Protein AF-A0A8X7QKS6-F1 (afdb_monomer_lite)

Structure (mmCIF, N/CA/C/O backbone):
data_AF-A0A8X7QKS6-F1
#
_entry.id   AF-A0A8X7QKS6-F1
#
loop_
_atom_site.group_PDB
_atom_site.id
_atom_site.type_symbol
_atom_site.label_atom_id
_atom_site.label_alt_id
_atom_site.label_comp_id
_atom_site.label_asym_id
_atom_site.label_entity_id
_atom_site.label_seq_id
_atom_site.pdbx_PDB_ins_code
_atom_site.Cartn_x
_atom_site.Cartn_y
_atom_site.Cartn_z
_atom_site.occupancy
_atom_site.B_iso_or_equiv
_atom_site.auth_seq_id
_atom_site.auth_comp_id
_atom_site.auth_asym_id
_atom_site.auth_atom_id
_atom_site.pdbx_PDB_model_num
ATOM 1 N N . MET A 1 1 ? 40.883 4.229 -56.734 1.00 38.47 1 MET A N 1
ATOM 2 C CA . MET A 1 1 ? 40.164 3.370 -55.769 1.00 38.47 1 MET A CA 1
ATOM 3 C C . MET A 1 1 ? 38.996 4.163 -55.197 1.00 38.47 1 MET A C 1
ATOM 5 O O . MET A 1 1 ? 39.225 5.110 -54.461 1.00 38.47 1 MET A O 1
ATOM 9 N N . LYS A 1 2 ? 37.762 3.864 -55.623 1.00 41.06 2 LYS A N 1
ATOM 10 C CA . LYS A 1 2 ? 36.530 4.480 -55.103 1.00 41.06 2 LYS A CA 1
ATOM 11 C C . LYS A 1 2 ? 35.902 3.490 -54.122 1.00 41.06 2 LYS A C 1
ATOM 13 O O . LYS A 1 2 ? 35.426 2.445 -54.550 1.00 41.06 2 LYS A O 1
ATOM 18 N N . GLY A 1 3 ? 35.953 3.789 -52.828 1.00 35.81 3 GLY A N 1
ATOM 19 C CA . GLY A 1 3 ? 35.273 3.012 -51.793 1.00 35.81 3 GLY A CA 1
ATOM 20 C C . GLY A 1 3 ? 33.876 3.575 -51.565 1.00 35.81 3 GLY A C 1
ATOM 21 O O . GLY A 1 3 ? 33.733 4.601 -50.911 1.00 35.81 3 GLY A O 1
ATOM 22 N N . ASN A 1 4 ? 32.859 2.926 -52.129 1.00 38.69 4 ASN A N 1
ATOM 23 C CA . ASN A 1 4 ? 31.457 3.235 -51.869 1.00 38.69 4 ASN A CA 1
ATOM 24 C C . ASN A 1 4 ? 30.946 2.226 -50.831 1.00 38.69 4 ASN A C 1
ATOM 26 O O . ASN A 1 4 ? 30.697 1.072 -51.170 1.00 38.69 4 ASN A O 1
ATOM 30 N N . CYS A 1 5 ? 30.838 2.633 -49.565 1.00 39.03 5 CYS A N 1
ATOM 31 C CA . CYS A 1 5 ? 30.217 1.819 -48.520 1.00 39.03 5 CYS A CA 1
ATOM 32 C C . CYS A 1 5 ? 28.861 2.437 -48.176 1.00 39.03 5 CYS A C 1
ATOM 34 O O . CYS A 1 5 ? 28.769 3.413 -47.429 1.00 39.03 5 CYS A O 1
ATOM 36 N N . GLY A 1 6 ? 27.809 1.895 -48.791 1.00 42.28 6 GLY A N 1
ATOM 37 C CA . GLY A 1 6 ? 26.433 2.219 -48.447 1.00 42.28 6 GLY A CA 1
ATOM 38 C C . GLY A 1 6 ? 26.162 1.826 -46.999 1.00 42.28 6 GLY A C 1
ATOM 39 O O . GLY A 1 6 ? 26.293 0.659 -46.629 1.00 42.28 6 GLY A O 1
ATOM 40 N N . ARG A 1 7 ? 25.778 2.798 -46.169 1.00 41.91 7 ARG A N 1
ATOM 41 C CA . ARG A 1 7 ? 25.240 2.509 -44.841 1.00 41.91 7 ARG A CA 1
ATOM 42 C C . ARG A 1 7 ? 23.831 1.950 -45.010 1.00 41.91 7 ARG A C 1
ATOM 44 O O . ARG A 1 7 ? 22.921 2.665 -45.423 1.00 41.91 7 ARG A O 1
ATOM 51 N N . ARG A 1 8 ? 23.685 0.656 -44.705 1.00 37.81 8 ARG A N 1
ATOM 52 C CA . ARG A 1 8 ? 22.396 0.015 -44.435 1.00 37.81 8 ARG A CA 1
ATOM 53 C C . ARG A 1 8 ? 21.677 0.814 -43.350 1.00 37.81 8 ARG A C 1
ATOM 55 O O . ARG A 1 8 ? 22.263 1.160 -42.327 1.00 37.81 8 ARG A O 1
ATOM 62 N N . VAL A 1 9 ? 20.415 1.131 -43.611 1.00 46.94 9 VAL A N 1
ATOM 63 C CA . VAL A 1 9 ? 19.485 1.625 -42.600 1.00 46.94 9 VAL A CA 1
ATOM 64 C C . VAL A 1 9 ? 19.037 0.400 -41.816 1.00 46.94 9 VAL A C 1
ATOM 66 O O . VAL A 1 9 ? 18.152 -0.338 -42.249 1.00 46.94 9 VAL A O 1
ATOM 69 N N . ASP A 1 10 ? 19.696 0.146 -40.692 1.00 38.25 10 ASP A N 1
ATOM 70 C CA . ASP A 1 10 ? 19.307 -0.930 -39.793 1.00 38.25 10 ASP A CA 1
ATOM 71 C C . ASP A 1 10 ? 18.056 -0.480 -39.033 1.00 38.25 10 ASP A C 1
ATOM 73 O O . ASP A 1 10 ? 18.104 0.310 -38.088 1.00 38.25 10 ASP A O 1
ATOM 77 N N . ASN A 1 11 ? 16.907 -0.966 -39.498 1.00 38.72 11 ASN A N 1
ATOM 78 C CA . ASN A 1 11 ? 15.598 -0.773 -38.891 1.00 38.72 11 ASN A CA 1
ATOM 79 C C . ASN A 1 11 ? 15.541 -1.575 -37.575 1.00 38.72 11 ASN A C 1
ATOM 81 O O . ASN A 1 11 ? 15.040 -2.699 -37.521 1.00 38.72 11 ASN A O 1
ATOM 85 N N . LYS A 1 12 ? 16.130 -1.026 -36.506 1.00 42.84 12 LYS A N 1
ATOM 86 C CA . LYS A 1 12 ? 16.125 -1.638 -35.175 1.00 42.84 12 LYS A CA 1
ATOM 87 C C . LYS A 1 12 ? 14.763 -1.405 -34.522 1.00 42.84 12 LYS A C 1
ATOM 89 O O . LYS A 1 12 ? 14.450 -0.310 -34.068 1.00 42.84 12 LYS A O 1
ATOM 94 N N . THR A 1 13 ? 13.951 -2.457 -34.577 1.00 42.03 13 THR A N 1
ATOM 95 C CA . THR A 1 13 ? 12.779 -2.769 -33.749 1.00 42.03 13 THR A CA 1
ATOM 96 C C . THR A 1 13 ? 12.474 -1.757 -32.640 1.00 42.03 13 THR A C 1
ATOM 98 O O . THR A 1 13 ? 13.221 -1.623 -31.671 1.00 42.03 13 THR A O 1
ATOM 101 N N . ARG A 1 14 ? 11.310 -1.100 -32.758 1.00 42.38 14 ARG A N 1
ATOM 102 C CA . ARG A 1 14 ? 10.643 -0.347 -31.686 1.00 42.38 14 ARG A CA 1
ATOM 103 C C . ARG A 1 14 ? 10.323 -1.289 -30.520 1.00 42.38 14 ARG A C 1
ATOM 105 O O . ARG A 1 14 ? 9.210 -1.789 -30.401 1.00 42.38 14 ARG A O 1
ATOM 112 N N . GLY A 1 15 ? 11.308 -1.554 -29.671 1.00 36.66 15 GLY A N 1
ATOM 113 C CA . GLY A 1 15 ? 11.067 -2.069 -28.334 1.00 36.66 15 GLY A CA 1
ATOM 114 C C . GLY A 1 15 ? 10.463 -0.934 -27.522 1.00 36.66 15 GLY A C 1
ATOM 115 O O . GLY A 1 15 ? 11.191 -0.044 -27.088 1.00 36.66 15 GLY A O 1
ATOM 116 N N . VAL A 1 16 ? 9.140 -0.928 -27.356 1.00 50.34 16 VAL A N 1
ATOM 117 C CA . VAL A 1 16 ? 8.509 -0.117 -26.311 1.00 50.34 16 VAL A CA 1
ATOM 118 C C . VAL A 1 16 ? 9.078 -0.653 -25.002 1.00 50.34 16 VAL A C 1
ATOM 120 O O . VAL A 1 16 ? 8.742 -1.757 -24.577 1.00 50.34 16 VAL A O 1
ATOM 123 N N . ARG A 1 17 ? 10.040 0.068 -24.423 1.00 47.03 17 ARG A N 1
ATOM 124 C CA . ARG A 1 17 ? 10.544 -0.208 -23.082 1.00 47.03 17 ARG A CA 1
ATOM 125 C C . ARG A 1 17 ? 9.355 0.058 -22.169 1.00 47.03 17 ARG A C 1
ATOM 127 O O . ARG A 1 17 ? 9.049 1.219 -21.945 1.00 47.03 17 ARG A O 1
ATOM 134 N N . ALA A 1 18 ? 8.641 -0.991 -21.762 1.00 58.19 18 ALA A N 1
ATOM 135 C CA . ALA A 1 18 ? 7.550 -0.848 -20.811 1.00 58.19 18 ALA A CA 1
ATOM 136 C C . ALA A 1 18 ? 8.120 -0.131 -19.586 1.00 58.19 18 ALA A C 1
ATOM 138 O O . ALA A 1 18 ? 9.030 -0.658 -18.941 1.00 58.19 18 ALA A O 1
ATOM 139 N N . ASN A 1 19 ? 7.675 1.103 -19.363 1.00 73.00 19 ASN A N 1
ATOM 140 C CA . ASN A 1 19 ? 8.090 1.874 -18.208 1.00 73.00 19 ASN A CA 1
ATOM 141 C C . ASN A 1 19 ? 7.239 1.421 -17.020 1.00 73.00 19 ASN A C 1
ATOM 143 O O . ASN A 1 19 ? 6.069 1.068 -17.189 1.00 73.00 19 ASN A O 1
ATOM 147 N N . SER A 1 20 ? 7.789 1.425 -15.813 1.00 76.88 20 SER A N 1
ATOM 148 C CA . SER A 1 20 ? 6.993 1.132 -14.618 1.00 76.88 20 SER A CA 1
ATOM 149 C C . SER A 1 20 ? 5.826 2.105 -14.442 1.00 76.88 20 SER A C 1
ATOM 151 O O . SER A 1 20 ? 4.739 1.708 -14.020 1.00 76.88 20 SER A O 1
ATOM 153 N N . GLU A 1 21 ? 6.001 3.347 -14.892 1.00 85.50 21 GLU A N 1
ATOM 154 C CA . GLU A 1 21 ? 4.943 4.356 -14.997 1.00 85.50 21 GLU A CA 1
ATOM 155 C C . GLU A 1 21 ? 3.759 3.902 -15.864 1.00 85.50 21 GLU A C 1
ATOM 157 O O . GLU A 1 21 ? 2.607 4.188 -15.527 1.00 85.50 21 GLU A O 1
ATOM 162 N N . ASP A 1 22 ? 4.003 3.155 -16.948 1.00 90.19 22 ASP A N 1
ATOM 163 C CA . ASP A 1 22 ? 2.935 2.649 -17.818 1.00 90.19 22 ASP A CA 1
ATOM 164 C C . ASP A 1 22 ? 2.099 1.598 -17.081 1.00 90.19 22 ASP A C 1
ATOM 166 O O . ASP A 1 22 ? 0.870 1.561 -17.198 1.00 90.19 22 ASP A O 1
ATOM 170 N N . PHE A 1 23 ? 2.759 0.742 -16.296 1.00 91.94 23 PHE A N 1
ATOM 171 C CA . PHE A 1 23 ? 2.089 -0.260 -15.473 1.00 91.94 23 PHE A CA 1
ATOM 172 C C . PHE A 1 23 ? 1.293 0.380 -14.336 1.00 91.94 23 PHE A C 1
ATOM 174 O O . PHE A 1 23 ? 0.138 0.003 -14.129 1.00 91.94 23 PHE A O 1
ATOM 181 N N . ALA A 1 24 ? 1.868 1.367 -13.647 1.00 90.62 24 ALA A N 1
ATOM 182 C CA . ALA A 1 24 ? 1.174 2.127 -12.613 1.00 90.62 24 ALA A CA 1
ATOM 183 C C . ALA A 1 24 ? -0.053 2.855 -13.191 1.00 90.62 24 ALA A C 1
ATOM 185 O O . ALA A 1 24 ? -1.156 2.733 -12.660 1.00 90.62 24 ALA A O 1
ATOM 186 N N . SER A 1 25 ? 0.096 3.525 -14.336 1.00 93.56 25 SER A N 1
ATOM 187 C CA . SER A 1 25 ? -1.008 4.207 -15.024 1.00 93.56 25 SER A CA 1
ATOM 188 C C . SER A 1 25 ? -2.119 3.237 -15.429 1.00 93.56 25 SER A C 1
ATOM 190 O O . SER A 1 25 ? -3.299 3.508 -15.212 1.00 93.56 25 SER A O 1
ATOM 192 N N . ARG A 1 26 ? -1.763 2.065 -15.967 1.00 93.88 26 ARG A N 1
ATOM 193 C CA . ARG A 1 26 ? -2.737 1.015 -16.303 1.00 93.88 26 ARG A CA 1
ATOM 194 C C . ARG A 1 26 ? -3.457 0.474 -15.074 1.00 93.88 26 ARG A C 1
ATOM 196 O O . ARG A 1 26 ? -4.662 0.265 -15.149 1.00 93.88 26 ARG A O 1
ATOM 203 N N . LEU A 1 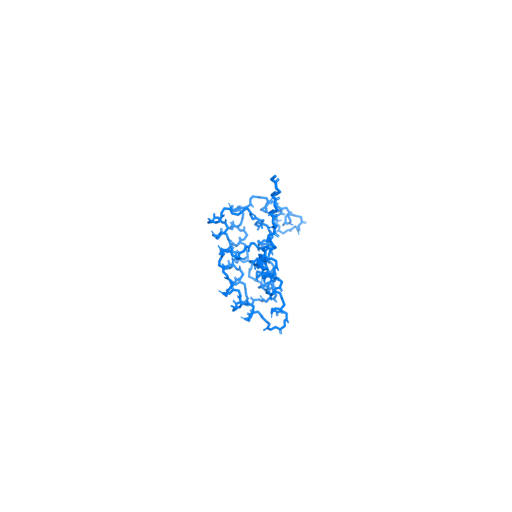27 ? -2.756 0.287 -13.957 1.00 94.00 27 LEU A N 1
ATOM 204 C CA . LEU A 1 27 ? -3.377 -0.096 -12.688 1.00 94.00 27 LEU A CA 1
ATOM 205 C C . LEU A 1 27 ? -4.436 0.920 -12.254 1.00 94.00 27 LEU A C 1
ATOM 207 O O . LEU A 1 27 ? -5.552 0.513 -11.942 1.00 94.00 27 LEU A O 1
ATOM 211 N N . TYR A 1 28 ? -4.120 2.219 -12.296 1.00 92.56 28 TYR A N 1
ATOM 212 C CA . TYR A 1 28 ? -5.078 3.284 -11.972 1.00 92.56 28 TYR A CA 1
ATOM 213 C C . TYR A 1 28 ? -6.304 3.248 -12.883 1.00 92.56 28 TYR A C 1
ATOM 215 O O . TYR A 1 28 ? -7.433 3.293 -12.403 1.00 92.56 28 TYR A O 1
ATOM 223 N N . LEU A 1 29 ? -6.098 3.129 -14.195 1.00 94.44 29 LEU A N 1
ATOM 224 C CA . LEU A 1 29 ? -7.201 3.090 -15.155 1.00 94.44 29 LEU A CA 1
ATOM 225 C C . LEU A 1 29 ? -8.103 1.867 -14.950 1.00 94.44 29 LEU A C 1
ATOM 227 O O . LEU A 1 29 ? -9.326 1.994 -15.009 1.00 94.44 29 LEU A O 1
ATOM 231 N N . ILE A 1 30 ? -7.516 0.697 -14.683 1.00 95.50 30 ILE A N 1
ATOM 232 C CA . ILE A 1 30 ? -8.274 -0.528 -14.407 1.00 95.50 30 ILE A CA 1
ATOM 233 C C . ILE A 1 30 ? -9.049 -0.393 -13.099 1.00 95.50 30 ILE A C 1
ATOM 235 O O . ILE A 1 30 ? -10.212 -0.778 -13.060 1.00 95.50 30 ILE A O 1
ATOM 239 N N . GLU A 1 31 ? -8.457 0.163 -12.042 1.00 92.62 31 GLU A N 1
ATOM 240 C CA . GLU A 1 31 ? -9.172 0.345 -10.778 1.00 92.62 31 GLU A CA 1
ATOM 241 C C . GLU A 1 31 ? -10.357 1.304 -10.926 1.00 92.62 31 GLU A C 1
ATOM 243 O O . GLU A 1 31 ? -11.452 0.979 -10.468 1.00 92.62 31 GLU A O 1
ATOM 248 N N . ILE A 1 32 ? -10.171 2.429 -11.624 1.00 91.19 32 ILE A N 1
ATOM 249 C CA . ILE A 1 32 ? -11.229 3.425 -11.844 1.00 91.19 32 ILE A CA 1
ATOM 250 C C . ILE A 1 32 ? -12.377 2.842 -12.673 1.00 91.19 32 ILE A C 1
ATOM 252 O O . ILE A 1 32 ? -13.543 3.070 -12.357 1.00 91.19 32 ILE A O 1
ATOM 256 N N . HIS A 1 33 ? -12.063 2.121 -13.750 1.00 94.56 33 HIS A N 1
ATOM 257 C CA . HIS A 1 33 ? -13.071 1.646 -14.697 1.00 94.56 33 HIS A CA 1
ATOM 258 C C . HIS A 1 33 ? -13.683 0.292 -14.306 1.00 94.56 33 HIS A C 1
ATOM 260 O O . HIS A 1 33 ? -14.871 0.061 -14.518 1.00 94.56 33 HIS A O 1
ATOM 266 N N . SER A 1 34 ? -12.875 -0.612 -13.754 1.00 93.25 34 SER A N 1
ATOM 267 C CA . SER A 1 34 ? -13.212 -2.030 -13.559 1.00 93.25 34 SER A CA 1
ATOM 268 C C . SER A 1 34 ? -13.121 -2.487 -12.097 1.00 93.25 34 SER A C 1
ATOM 270 O O . SER A 1 34 ? -13.481 -3.621 -11.782 1.00 93.25 34 SER A O 1
ATOM 272 N N . GLY A 1 35 ? -12.677 -1.615 -11.190 1.00 91.38 35 GLY A N 1
ATOM 273 C CA . GLY A 1 35 ? -12.610 -1.875 -9.757 1.00 91.38 35 GLY A CA 1
ATOM 274 C C . GLY A 1 35 ? -11.334 -2.581 -9.291 1.00 91.38 35 GLY A C 1
ATOM 275 O O . GLY A 1 35 ? -10.535 -3.110 -10.068 1.00 91.38 35 GLY A O 1
ATOM 276 N N . LEU A 1 36 ? -11.161 -2.608 -7.966 1.00 90.25 36 LEU A N 1
ATOM 277 C CA . LEU A 1 36 ? -9.967 -3.127 -7.293 1.00 90.25 36 LEU A CA 1
ATOM 278 C C . LEU A 1 36 ? -9.646 -4.585 -7.655 1.00 90.25 36 LEU A C 1
ATOM 280 O O . LEU A 1 36 ? -8.491 -4.910 -7.908 1.00 90.25 36 LEU A O 1
ATOM 284 N N . SER A 1 37 ? -10.655 -5.459 -7.727 1.00 90.00 37 SER A N 1
ATOM 285 C CA . SER A 1 37 ? -10.425 -6.887 -7.999 1.00 90.00 37 SER A CA 1
ATOM 286 C C . SER A 1 37 ? -9.762 -7.125 -9.361 1.00 90.00 37 SER A C 1
ATOM 288 O O . SER A 1 37 ? -8.872 -7.969 -9.483 1.00 90.00 37 SER A O 1
ATOM 290 N N . GLU A 1 38 ? -10.142 -6.357 -10.385 1.00 94.00 38 GLU A N 1
ATOM 291 C CA . GLU A 1 38 ? -9.519 -6.447 -11.708 1.00 94.00 38 GLU A CA 1
ATOM 292 C C . GLU A 1 38 ? -8.113 -5.837 -11.716 1.00 94.00 38 GLU A C 1
ATOM 294 O O . GLU A 1 38 ? -7.202 -6.388 -12.341 1.00 94.00 38 GLU A O 1
ATOM 299 N N . ALA A 1 39 ? -7.894 -4.759 -10.958 1.00 92.75 39 ALA A N 1
ATOM 300 C CA . ALA A 1 39 ? -6.566 -4.172 -10.793 1.00 92.75 39 ALA A CA 1
ATOM 301 C C . ALA A 1 39 ? -5.587 -5.159 -10.126 1.00 92.75 39 ALA A C 1
ATOM 303 O O . ALA A 1 39 ? -4.453 -5.306 -10.580 1.00 92.75 39 ALA A O 1
ATOM 304 N N . GLU A 1 40 ? -6.025 -5.913 -9.115 1.00 91.88 40 GLU A N 1
ATOM 305 C CA . GLU A 1 40 ? -5.212 -6.952 -8.467 1.00 91.88 40 GLU A CA 1
ATOM 306 C C . GLU A 1 40 ? -4.873 -8.115 -9.402 1.00 91.88 40 GLU A C 1
ATOM 308 O O . GLU A 1 40 ? -3.752 -8.637 -9.379 1.00 91.88 40 GLU A O 1
ATOM 313 N N . LYS A 1 41 ? -5.830 -8.538 -10.238 1.00 95.00 41 LYS A N 1
ATOM 314 C CA . LYS A 1 41 ? -5.577 -9.555 -11.267 1.00 95.00 41 LYS A CA 1
ATOM 315 C C . LYS A 1 41 ? -4.522 -9.061 -12.246 1.00 95.00 41 LYS A C 1
ATOM 317 O O . LYS A 1 41 ? -3.555 -9.780 -12.489 1.00 95.00 41 LYS A O 1
ATOM 322 N N . PHE A 1 42 ? -4.654 -7.830 -12.741 1.00 95.00 42 PHE A N 1
ATOM 323 C CA . PHE A 1 42 ? -3.656 -7.225 -13.618 1.00 95.00 42 PHE A CA 1
ATOM 324 C C . PHE A 1 42 ? -2.287 -7.128 -12.938 1.00 95.00 42 PHE A C 1
ATOM 326 O O . PHE A 1 42 ? -1.294 -7.561 -13.519 1.00 95.00 42 PHE A O 1
ATOM 333 N N . PHE A 1 43 ? -2.223 -6.673 -11.685 1.00 92.75 43 PHE A N 1
ATOM 334 C CA . PHE A 1 43 ? -0.978 -6.604 -10.922 1.00 92.75 43 PHE A CA 1
ATOM 335 C C . PHE A 1 43 ? -0.238 -7.951 -10.877 1.00 92.75 43 PHE A C 1
ATOM 337 O O . PHE A 1 43 ? 0.981 -8.003 -11.048 1.00 92.75 43 PHE A O 1
ATOM 344 N N . LYS A 1 44 ? -0.958 -9.067 -10.702 1.00 92.50 44 LYS A N 1
ATOM 345 C CA . LYS A 1 44 ? -0.362 -10.417 -10.708 1.00 92.50 44 LYS A CA 1
ATOM 346 C C . LYS A 1 44 ? 0.270 -10.786 -12.054 1.00 92.50 44 LYS A C 1
ATOM 348 O O . LYS A 1 44 ? 1.223 -11.558 -12.056 1.00 92.50 44 LYS A O 1
ATOM 353 N N . THR A 1 45 ? -0.205 -10.216 -13.164 1.00 94.00 45 THR A N 1
ATOM 354 C CA . THR A 1 45 ? 0.362 -10.438 -14.508 1.00 94.00 45 THR A CA 1
ATOM 355 C C . THR A 1 45 ? 1.638 -9.639 -14.783 1.00 94.00 45 THR A C 1
ATOM 357 O O . THR A 1 45 ? 2.377 -9.979 -15.705 1.00 94.00 45 THR A O 1
ATOM 360 N N . ILE A 1 46 ? 1.923 -8.594 -13.995 1.00 89.31 46 ILE A N 1
ATOM 361 C CA . ILE A 1 46 ? 3.121 -7.766 -14.178 1.00 89.31 46 ILE A CA 1
ATOM 362 C C . ILE A 1 46 ? 4.366 -8.594 -13.796 1.00 89.31 46 ILE A C 1
ATOM 364 O O . ILE A 1 46 ? 4.379 -9.198 -12.713 1.00 89.31 46 ILE A O 1
ATOM 368 N N . PRO A 1 47 ? 5.419 -8.619 -14.637 1.00 87.75 47 PRO A N 1
ATOM 369 C CA . PRO A 1 47 ? 6.691 -9.257 -14.302 1.00 87.75 47 PRO A CA 1
ATOM 370 C C . PRO A 1 47 ? 7.292 -8.696 -13.008 1.00 87.75 47 PRO A C 1
ATOM 372 O O . PRO A 1 47 ? 7.261 -7.490 -12.781 1.00 87.75 47 PRO A O 1
ATOM 375 N N . GLU A 1 48 ? 7.875 -9.547 -12.161 1.00 82.06 48 GLU A N 1
ATOM 376 C CA . GLU A 1 48 ? 8.402 -9.111 -10.854 1.00 82.06 48 GLU A CA 1
ATOM 377 C C . GLU A 1 48 ? 9.504 -8.047 -10.973 1.00 82.06 48 GLU A C 1
ATOM 379 O O . GLU A 1 48 ? 9.555 -7.136 -10.156 1.00 82.06 48 GLU A O 1
ATOM 384 N N . ASN A 1 49 ? 10.329 -8.092 -12.023 1.00 79.81 49 ASN A N 1
ATOM 385 C CA . ASN A 1 49 ? 11.359 -7.079 -12.283 1.00 79.81 49 ASN A CA 1
ATOM 386 C C . ASN A 1 49 ? 10.799 -5.713 -12.727 1.00 79.81 49 ASN A C 1
ATOM 388 O O . ASN A 1 49 ? 11.561 -4.759 -12.821 1.00 79.81 49 ASN A O 1
ATOM 392 N N . MET A 1 50 ? 9.501 -5.636 -13.035 1.00 83.62 50 MET A N 1
ATOM 393 C CA . MET A 1 50 ? 8.789 -4.409 -13.415 1.00 83.62 50 MET A CA 1
ATOM 394 C C . MET A 1 50 ? 7.880 -3.886 -12.294 1.00 83.62 50 MET A C 1
ATOM 396 O O . MET A 1 50 ? 7.293 -2.818 -12.436 1.00 83.62 50 MET A O 1
ATOM 400 N N . LYS A 1 51 ? 7.743 -4.626 -11.184 1.00 85.00 51 LYS A N 1
ATOM 401 C CA . LYS A 1 51 ? 7.030 -4.184 -9.977 1.00 85.00 51 LYS A CA 1
ATOM 402 C C . LYS A 1 51 ? 7.980 -3.369 -9.111 1.00 85.00 51 LYS A C 1
ATOM 404 O O . LYS A 1 51 ? 8.478 -3.849 -8.096 1.00 85.00 51 LYS A O 1
ATOM 409 N N . ASP A 1 52 ? 8.281 -2.166 -9.565 1.00 81.62 52 ASP A N 1
ATOM 410 C CA . ASP A 1 52 ? 9.050 -1.212 -8.782 1.00 81.62 52 ASP A CA 1
ATOM 411 C C . ASP A 1 52 ? 8.147 -0.449 -7.802 1.00 81.62 52 ASP A C 1
ATOM 413 O O . ASP A 1 52 ? 6.960 -0.760 -7.638 1.00 81.62 52 ASP A O 1
ATOM 417 N N . ASP A 1 53 ? 8.724 0.543 -7.130 1.00 79.19 53 ASP A N 1
ATOM 418 C CA . ASP A 1 53 ? 8.010 1.339 -6.143 1.00 79.19 53 ASP A CA 1
ATOM 419 C C . ASP A 1 53 ? 6.718 1.969 -6.696 1.00 79.19 53 ASP A C 1
ATOM 421 O O . ASP A 1 53 ? 5.666 1.888 -6.063 1.00 79.19 53 ASP A O 1
ATOM 425 N N . LEU A 1 54 ? 6.736 2.517 -7.913 1.00 84.31 54 LEU A N 1
ATOM 426 C CA . LEU A 1 54 ? 5.568 3.200 -8.475 1.00 84.31 54 LEU A CA 1
ATOM 427 C C . LEU A 1 54 ? 4.368 2.260 -8.623 1.00 84.31 54 LEU A C 1
ATOM 429 O O . LEU A 1 54 ? 3.242 2.618 -8.268 1.00 84.31 54 LEU A O 1
ATOM 433 N N . VAL A 1 55 ? 4.605 1.040 -9.108 1.00 88.31 55 VAL A N 1
ATOM 434 C CA . VAL A 1 55 ? 3.557 0.025 -9.289 1.00 88.31 55 VAL A CA 1
ATOM 435 C C . VAL A 1 55 ? 2.979 -0.408 -7.939 1.00 88.31 55 VAL A C 1
ATOM 437 O O . VAL A 1 55 ? 1.764 -0.560 -7.786 1.00 88.31 55 VAL A O 1
ATOM 440 N N . TYR A 1 56 ? 3.843 -0.588 -6.946 1.00 85.62 56 TYR A N 1
ATOM 441 C CA . TYR A 1 56 ? 3.455 -0.992 -5.601 1.00 85.62 56 TYR A CA 1
ATOM 442 C C . TYR A 1 56 ? 2.722 0.112 -4.829 1.00 85.62 56 TYR A C 1
ATOM 444 O O . TYR A 1 56 ? 1.689 -0.148 -4.208 1.00 85.62 56 TYR A O 1
ATOM 452 N N . THR A 1 57 ? 3.215 1.346 -4.907 1.00 84.88 57 THR A N 1
ATOM 453 C CA . THR A 1 57 ? 2.597 2.531 -4.310 1.00 84.88 57 THR A CA 1
ATOM 454 C C . THR A 1 57 ? 1.222 2.797 -4.926 1.00 84.88 57 THR A C 1
ATOM 456 O O . THR A 1 57 ? 0.273 3.086 -4.192 1.00 84.88 57 THR A O 1
ATOM 459 N N . ALA A 1 58 ? 1.069 2.613 -6.245 1.00 89.56 58 ALA A N 1
ATOM 460 C CA . ALA A 1 58 ? -0.231 2.673 -6.912 1.00 89.56 58 ALA A CA 1
ATOM 461 C C . ALA A 1 58 ? -1.216 1.641 -6.344 1.00 89.56 58 ALA A C 1
ATOM 463 O O . ALA A 1 58 ? -2.317 2.017 -5.941 1.00 89.56 58 ALA A O 1
ATOM 464 N N . LEU A 1 59 ? -0.813 0.369 -6.228 1.00 88.44 59 LEU A N 1
ATOM 465 C CA . LEU A 1 59 ? -1.665 -0.679 -5.655 1.00 88.44 59 LEU A CA 1
ATOM 466 C C . LEU A 1 59 ? -2.070 -0.366 -4.203 1.00 88.44 59 LEU A C 1
ATOM 468 O O . LEU A 1 59 ? -3.245 -0.473 -3.853 1.00 88.44 59 LEU A O 1
ATOM 472 N N . LEU A 1 60 ? -1.121 0.081 -3.370 1.00 85.56 60 LEU A N 1
ATOM 473 C CA . LEU A 1 60 ? -1.398 0.467 -1.982 1.00 85.56 60 LEU A CA 1
ATOM 474 C C . LEU A 1 60 ? -2.422 1.594 -1.879 1.00 85.56 60 LEU A C 1
ATOM 476 O O . LEU A 1 60 ? -3.276 1.561 -0.994 1.00 85.56 60 LEU A O 1
ATOM 480 N N . SER A 1 61 ? -2.349 2.576 -2.781 1.00 85.81 61 SER A N 1
ATOM 481 C CA . SER A 1 61 ? -3.290 3.696 -2.807 1.00 85.81 61 SER A CA 1
ATOM 482 C C . SER A 1 61 ? -4.746 3.227 -2.938 1.00 85.81 61 SER A C 1
ATOM 484 O O . SER A 1 61 ? -5.635 3.815 -2.322 1.00 85.81 61 SER A O 1
ATOM 486 N N . PHE A 1 62 ? -5.006 2.127 -3.654 1.00 86.75 62 PHE A N 1
ATOM 487 C CA . PHE A 1 62 ? -6.361 1.597 -3.831 1.00 86.75 62 PHE A CA 1
ATOM 488 C C . PHE A 1 62 ? -6.920 0.996 -2.546 1.00 86.75 62 PHE A C 1
ATOM 490 O O . PHE A 1 62 ? -8.095 1.189 -2.229 1.00 86.75 62 PHE A O 1
ATOM 497 N N . TYR A 1 63 ? -6.071 0.335 -1.758 1.00 82.25 63 TYR A N 1
ATOM 498 C CA . TYR A 1 63 ? 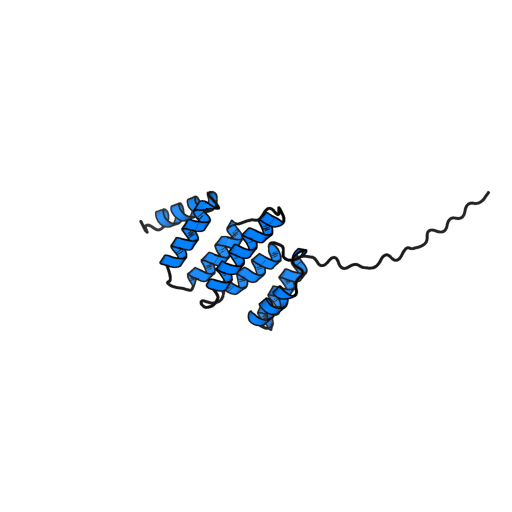-6.470 -0.252 -0.480 1.00 82.25 63 TYR A CA 1
ATOM 499 C C . TYR A 1 63 ? -6.827 0.790 0.583 1.00 82.25 63 TYR A C 1
ATOM 501 O O . TYR A 1 63 ? -7.488 0.454 1.566 1.00 82.25 63 TYR A O 1
ATOM 509 N N . THR A 1 64 ? -6.467 2.059 0.372 1.00 75.19 64 THR A N 1
ATOM 510 C CA . THR A 1 64 ? -6.856 3.164 1.263 1.00 75.19 64 THR A CA 1
ATOM 511 C C . THR A 1 64 ? -8.320 3.583 1.115 1.00 75.19 64 THR A C 1
ATOM 513 O O . THR A 1 64 ? -8.847 4.278 1.980 1.00 75.19 64 THR A O 1
ATOM 516 N N . LYS A 1 65 ? -9.006 3.151 0.045 1.00 72.25 65 LYS A N 1
ATOM 517 C CA . LYS A 1 65 ? -10.381 3.575 -0.268 1.00 72.25 65 LYS A CA 1
ATOM 518 C C . LYS A 1 65 ? -11.464 2.797 0.488 1.00 72.25 65 LYS A C 1
ATOM 520 O O . LYS A 1 65 ? -12.623 3.206 0.472 1.00 72.25 65 LYS A O 1
ATOM 525 N N . SER A 1 66 ? -11.129 1.669 1.122 1.00 70.31 66 SER A N 1
ATOM 526 C CA . SER A 1 66 ? -12.108 0.784 1.763 1.00 70.31 66 SER A CA 1
ATOM 527 C C . SER A 1 66 ? -11.619 0.215 3.092 1.00 70.31 66 SER A C 1
ATOM 529 O O . SER A 1 66 ? -10.468 -0.176 3.250 1.00 70.31 66 SER A O 1
ATOM 531 N N . LYS A 1 67 ? -12.549 0.066 4.040 1.00 67.94 67 LYS A N 1
ATOM 532 C CA . LYS A 1 67 ? -12.296 -0.541 5.359 1.00 67.94 67 LYS A CA 1
ATOM 533 C C . LYS A 1 67 ? -11.899 -2.016 5.270 1.00 67.94 67 LYS A C 1
ATOM 535 O O . LYS A 1 67 ? -11.198 -2.532 6.134 1.00 67.94 67 LYS A O 1
ATOM 540 N N . LYS A 1 68 ? -12.385 -2.716 4.239 1.00 75.38 68 LYS A N 1
ATOM 541 C CA . LYS A 1 68 ? -12.214 -4.171 4.086 1.00 75.38 68 LYS A CA 1
ATOM 542 C C . LYS A 1 68 ? -10.807 -4.562 3.629 1.00 75.38 68 LYS A C 1
ATOM 544 O O . LYS A 1 68 ? -10.430 -5.712 3.793 1.00 75.38 68 LYS A O 1
ATOM 549 N N . THR A 1 69 ? -10.045 -3.610 3.098 1.00 77.69 69 THR A N 1
ATOM 550 C CA . THR A 1 69 ? -8.755 -3.839 2.433 1.00 77.69 69 THR A CA 1
ATOM 551 C C . THR A 1 69 ? -7.551 -3.502 3.312 1.00 77.69 69 THR A C 1
ATOM 553 O O . THR A 1 69 ? -6.422 -3.450 2.832 1.00 77.69 69 THR A O 1
ATOM 556 N N . ARG A 1 70 ? -7.760 -3.290 4.621 1.00 78.19 7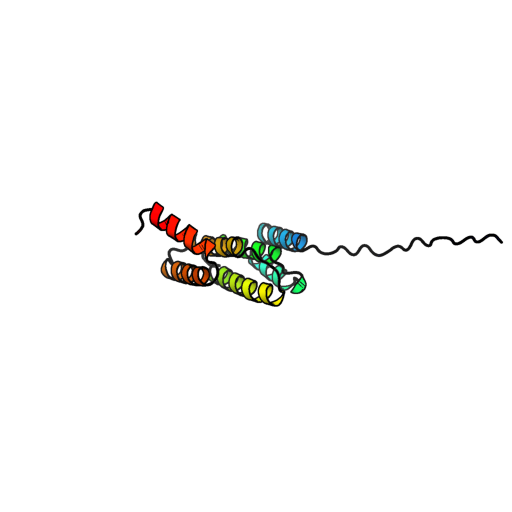0 ARG A N 1
ATOM 557 C CA . ARG A 1 70 ? -6.680 -3.017 5.585 1.00 78.19 70 ARG A CA 1
ATOM 558 C C . ARG A 1 70 ? -5.609 -4.110 5.579 1.00 78.19 70 ARG A C 1
ATOM 560 O O . ARG A 1 70 ? -4.424 -3.806 5.498 1.00 78.19 70 ARG A O 1
ATOM 567 N N . HIS A 1 71 ? -6.023 -5.374 5.671 1.00 81.31 71 HIS A N 1
ATOM 568 C CA . HIS A 1 71 ? -5.084 -6.498 5.705 1.00 81.31 71 HIS A CA 1
ATOM 569 C C . HIS A 1 71 ? -4.302 -6.628 4.392 1.00 81.31 71 HIS A C 1
ATOM 571 O O . HIS A 1 71 ? -3.111 -6.932 4.420 1.00 81.31 71 HIS A O 1
ATOM 577 N N . ASP A 1 72 ? -4.936 -6.308 3.262 1.00 83.44 72 ASP A N 1
ATOM 578 C CA . ASP A 1 72 ? -4.286 -6.300 1.950 1.00 83.44 72 ASP A CA 1
ATOM 579 C C . ASP A 1 72 ? -3.246 -5.171 1.844 1.00 83.44 72 ASP A C 1
ATOM 581 O O . ASP A 1 72 ? -2.150 -5.383 1.316 1.00 83.44 72 ASP A O 1
ATOM 585 N N . ALA A 1 73 ? -3.533 -3.997 2.424 1.00 82.69 73 ALA A N 1
ATOM 586 C CA . ALA A 1 73 ? -2.580 -2.890 2.516 1.00 82.69 73 ALA A CA 1
ATOM 587 C C . ALA A 1 73 ? -1.329 -3.275 3.323 1.00 82.69 73 ALA A C 1
ATOM 589 O O . ALA A 1 73 ? -0.209 -3.077 2.851 1.00 82.69 73 ALA A O 1
ATOM 590 N N . GLU A 1 74 ? -1.502 -3.873 4.507 1.00 81.44 74 GLU A N 1
ATOM 591 C CA . GLU A 1 74 ? -0.380 -4.321 5.345 1.00 81.44 74 GLU A CA 1
ATOM 592 C C . GLU A 1 74 ? 0.445 -5.426 4.672 1.00 81.44 74 GLU A C 1
ATOM 594 O O . GLU A 1 74 ? 1.678 -5.372 4.667 1.00 81.44 74 GLU A O 1
ATOM 599 N N . ALA A 1 75 ? -0.216 -6.421 4.072 1.00 84.81 75 ALA A N 1
ATOM 600 C CA . ALA A 1 75 ? 0.461 -7.505 3.366 1.00 84.81 75 ALA A CA 1
ATOM 601 C C . ALA A 1 75 ? 1.278 -6.980 2.175 1.00 84.81 75 ALA A C 1
ATOM 603 O O . ALA A 1 75 ? 2.406 -7.428 1.938 1.00 84.81 75 ALA A O 1
ATOM 604 N N . THR A 1 76 ? 0.737 -5.996 1.451 1.00 84.25 76 THR A N 1
ATOM 605 C CA . THR A 1 76 ? 1.424 -5.352 0.326 1.00 84.25 76 THR A CA 1
ATOM 606 C C . THR A 1 76 ? 2.618 -4.531 0.806 1.00 84.25 76 THR A C 1
ATOM 608 O O . THR A 1 76 ? 3.700 -4.674 0.242 1.00 84.25 76 THR A O 1
ATOM 611 N N . TYR A 1 77 ? 2.474 -3.761 1.888 1.00 82.50 77 TYR A N 1
ATOM 612 C CA . TYR A 1 77 ? 3.578 -3.020 2.509 1.00 82.50 77 TYR A CA 1
ATOM 613 C C . TYR A 1 77 ? 4.757 -3.932 2.876 1.00 82.50 77 TYR A C 1
ATOM 615 O O . TYR A 1 77 ? 5.898 -3.678 2.491 1.00 82.50 77 TYR A O 1
ATOM 623 N N . GLN A 1 78 ? 4.483 -5.067 3.526 1.00 82.25 78 GLN A N 1
ATOM 624 C CA . GLN A 1 78 ? 5.530 -6.038 3.856 1.00 82.25 78 GLN A CA 1
ATOM 625 C C . GLN A 1 78 ? 6.181 -6.650 2.610 1.00 82.25 78 GLN A C 1
ATOM 627 O O . GLN A 1 78 ? 7.383 -6.926 2.601 1.00 82.25 78 GLN A O 1
ATOM 632 N N . LYS A 1 79 ? 5.398 -6.893 1.549 1.00 81.38 79 LYS A N 1
ATOM 633 C CA . LYS A 1 79 ? 5.924 -7.421 0.284 1.00 81.38 79 LYS A CA 1
ATOM 634 C C . LYS A 1 79 ? 6.889 -6.430 -0.371 1.00 81.38 79 LYS A C 1
ATOM 636 O O . LYS A 1 79 ? 7.924 -6.866 -0.868 1.00 81.38 79 LYS A O 1
ATOM 641 N N . ILE A 1 80 ? 6.579 -5.135 -0.326 1.00 79.44 80 ILE A N 1
ATOM 642 C CA . ILE A 1 80 ? 7.444 -4.058 -0.826 1.00 79.44 80 ILE A CA 1
ATOM 643 C C . ILE A 1 80 ? 8.765 -4.037 -0.071 1.00 79.44 80 ILE A C 1
ATOM 645 O O . ILE A 1 80 ? 9.815 -4.108 -0.702 1.00 79.44 80 ILE A O 1
ATOM 649 N N . GLY A 1 81 ? 8.711 -4.017 1.267 1.00 73.69 81 GLY A N 1
ATOM 650 C CA . GLY A 1 81 ? 9.910 -3.989 2.106 1.00 73.69 81 GLY A CA 1
ATOM 651 C C . GLY A 1 81 ? 10.876 -5.131 1.781 1.00 73.69 81 GLY A C 1
ATOM 652 O O . GLY A 1 81 ? 12.061 -4.894 1.571 1.00 73.69 81 GLY A O 1
ATOM 653 N N . ARG A 1 82 ? 10.362 -6.360 1.625 1.00 76.94 82 ARG A N 1
ATOM 654 C CA . ARG A 1 82 ? 11.190 -7.512 1.226 1.00 76.94 82 ARG A CA 1
ATOM 655 C C . ARG A 1 82 ? 11.741 -7.383 -0.195 1.00 76.94 82 ARG A C 1
ATOM 657 O O . ARG A 1 82 ? 12.921 -7.625 -0.419 1.00 76.94 82 ARG A O 1
ATOM 664 N N . LYS A 1 83 ? 10.897 -7.008 -1.161 1.00 72.12 83 LYS A N 1
ATOM 665 C CA . LYS A 1 83 ? 11.266 -6.981 -2.587 1.00 72.12 83 LYS A CA 1
ATOM 666 C C . LYS A 1 83 ? 12.270 -5.885 -2.928 1.00 72.12 83 LYS A C 1
ATOM 668 O O . LYS A 1 83 ? 13.137 -6.101 -3.771 1.00 72.12 83 LYS A O 1
ATOM 673 N N . LEU A 1 84 ? 12.158 -4.720 -2.299 1.00 70.19 84 LEU A N 1
ATOM 674 C CA . LEU A 1 84 ? 13.056 -3.601 -2.573 1.00 70.19 84 LEU A CA 1
ATOM 675 C C . LEU A 1 84 ? 14.427 -3.792 -1.908 1.00 70.19 84 LEU A C 1
ATOM 677 O O . LEU A 1 84 ? 15.435 -3.445 -2.522 1.00 70.19 84 LEU A O 1
ATOM 681 N N . GLU A 1 85 ? 14.484 -4.460 -0.750 1.00 73.44 85 GLU A N 1
ATOM 682 C CA . GLU A 1 85 ? 15.741 -4.907 -0.131 1.00 73.44 85 GLU A CA 1
ATOM 683 C C . GLU A 1 85 ? 16.457 -5.958 -1.002 1.00 73.44 85 GLU A C 1
ATOM 685 O O . GLU A 1 85 ? 17.642 -5.815 -1.307 1.00 73.44 85 GLU A O 1
ATOM 690 N N . GLU A 1 86 ? 15.725 -6.969 -1.496 1.00 70.94 86 GLU A N 1
ATOM 691 C CA . GLU A 1 86 ? 16.249 -7.993 -2.422 1.00 70.94 86 GLU A CA 1
ATOM 692 C C . GLU A 1 86 ? 16.853 -7.373 -3.694 1.00 70.94 86 GLU A C 1
ATOM 694 O O . GLU A 1 86 ? 17.906 -7.804 -4.168 1.00 70.94 86 GLU A O 1
ATOM 699 N N . ASN A 1 87 ? 16.205 -6.336 -4.230 1.00 67.38 87 ASN A N 1
ATOM 700 C CA . ASN A 1 87 ? 16.614 -5.677 -5.469 1.00 67.38 87 ASN A CA 1
ATOM 701 C C . ASN A 1 87 ? 17.616 -4.523 -5.257 1.00 67.38 87 ASN A C 1
ATOM 703 O O . ASN A 1 87 ? 18.025 -3.902 -6.239 1.00 67.38 87 ASN A O 1
ATOM 707 N N . ARG A 1 88 ? 18.025 -4.232 -4.008 1.00 68.19 88 ARG A N 1
ATOM 708 C CA . AR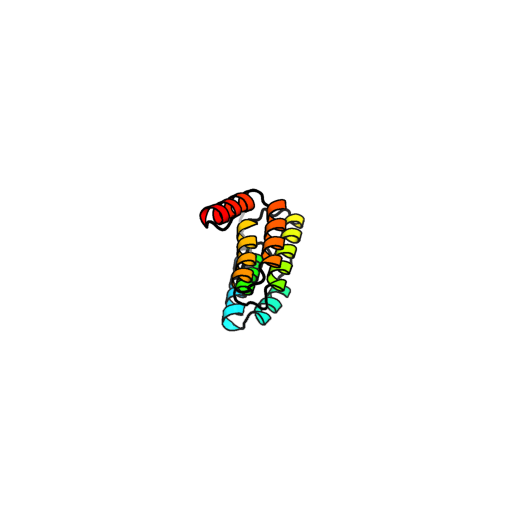G A 1 88 ? 18.883 -3.087 -3.628 1.00 68.19 88 ARG A CA 1
ATOM 709 C C . ARG A 1 88 ? 18.380 -1.739 -4.162 1.00 68.19 88 ARG A C 1
ATOM 711 O O . ARG A 1 88 ? 19.170 -0.879 -4.553 1.00 68.19 88 ARG A O 1
ATOM 718 N N . VAL A 1 89 ? 17.062 -1.560 -4.200 1.00 65.75 89 VAL A N 1
ATOM 719 C CA . VAL A 1 89 ? 16.420 -0.324 -4.661 1.00 65.75 89 VAL A CA 1
ATOM 720 C C . VAL A 1 89 ? 16.140 0.561 -3.449 1.00 65.75 89 VAL A C 1
ATOM 722 O O . VAL A 1 89 ? 15.446 0.147 -2.523 1.00 65.75 89 VAL A O 1
ATOM 725 N N . VAL A 1 90 ? 16.676 1.785 -3.451 1.00 63.16 90 VAL A N 1
ATOM 726 C CA . VAL A 1 90 ? 16.383 2.785 -2.412 1.00 63.16 90 VAL A CA 1
ATOM 727 C C . VAL A 1 90 ? 14.936 3.243 -2.567 1.00 63.16 90 VAL A C 1
ATOM 729 O O . VAL A 1 90 ? 14.537 3.666 -3.649 1.00 63.16 90 VAL A O 1
ATOM 732 N N . HIS A 1 91 ? 14.169 3.155 -1.483 1.00 65.44 91 HIS A N 1
ATOM 733 C CA . HIS A 1 91 ? 12.731 3.405 -1.470 1.00 65.44 91 HIS A CA 1
ATOM 734 C C . HIS A 1 91 ? 12.336 4.428 -0.406 1.00 65.44 91 HIS A C 1
ATOM 736 O O . HIS A 1 91 ? 12.851 4.384 0.715 1.00 65.44 91 HIS A O 1
ATOM 742 N N . ASP A 1 92 ? 11.381 5.303 -0.726 1.00 68.25 92 ASP A N 1
ATOM 743 C CA . ASP A 1 92 ? 10.764 6.191 0.257 1.00 68.25 92 ASP A CA 1
ATOM 744 C C . ASP A 1 92 ? 9.713 5.434 1.086 1.00 68.25 92 ASP A C 1
ATOM 746 O O . ASP A 1 92 ? 8.515 5.350 0.777 1.00 68.25 92 ASP A O 1
ATOM 750 N N . LYS A 1 93 ? 10.187 4.888 2.206 1.00 69.69 93 LYS A N 1
ATOM 751 C CA . LYS A 1 93 ? 9.358 4.185 3.190 1.00 69.69 93 LYS A CA 1
ATOM 752 C C . LYS A 1 93 ? 8.256 5.076 3.788 1.00 69.69 93 LYS A C 1
ATOM 754 O O . LYS A 1 93 ? 7.227 4.547 4.200 1.00 69.69 93 LYS A O 1
ATOM 759 N N . ASN A 1 94 ? 8.404 6.407 3.795 1.00 68.12 94 ASN A N 1
ATOM 760 C CA . ASN A 1 94 ? 7.398 7.308 4.372 1.00 68.12 94 ASN A CA 1
ATOM 761 C C . ASN A 1 94 ? 6.118 7.342 3.526 1.00 68.12 94 ASN A C 1
ATOM 763 O O . ASN A 1 94 ? 5.013 7.294 4.069 1.00 68.12 94 ASN A O 1
ATOM 767 N N . LEU A 1 95 ? 6.250 7.387 2.195 1.00 68.69 95 LEU A N 1
ATOM 768 C CA . LEU A 1 95 ? 5.103 7.403 1.276 1.00 68.69 95 LEU A CA 1
ATOM 769 C C . LEU A 1 95 ? 4.257 6.131 1.400 1.00 68.69 95 LEU A C 1
ATOM 771 O O . LEU A 1 95 ? 3.027 6.188 1.464 1.00 68.69 95 LEU A O 1
ATOM 775 N N . THR A 1 96 ? 4.922 4.982 1.489 1.00 73.25 96 THR A N 1
ATOM 776 C CA . THR A 1 96 ? 4.257 3.679 1.621 1.00 73.25 96 THR A CA 1
ATOM 777 C C . THR A 1 96 ? 3.613 3.488 2.994 1.00 73.25 96 THR A C 1
ATOM 779 O O . THR A 1 96 ? 2.464 3.045 3.052 1.00 73.25 96 THR A O 1
ATOM 782 N N . SER A 1 97 ? 4.270 3.906 4.083 1.00 72.75 97 SER A N 1
ATOM 783 C CA . SER A 1 97 ? 3.681 3.898 5.432 1.00 72.75 97 SER A CA 1
ATOM 784 C C . SER A 1 97 ? 2.427 4.776 5.515 1.00 72.75 97 SER A C 1
ATOM 786 O O . SER A 1 97 ? 1.396 4.333 6.020 1.00 72.75 97 SER A O 1
ATOM 788 N N . ASN A 1 98 ? 2.456 5.981 4.934 1.00 75.94 98 ASN A N 1
ATOM 789 C CA . ASN A 1 98 ? 1.307 6.894 4.919 1.00 75.94 98 ASN A CA 1
ATOM 790 C C . ASN A 1 98 ? 0.071 6.293 4.235 1.00 75.94 98 ASN A C 1
ATOM 792 O O . ASN A 1 98 ? -1.055 6.530 4.675 1.00 75.94 98 ASN A O 1
ATOM 796 N N . ASN A 1 99 ? 0.255 5.497 3.180 1.00 78.44 99 ASN A N 1
ATOM 797 C CA . ASN A 1 99 ? -0.862 4.819 2.525 1.00 78.44 99 ASN A CA 1
ATOM 798 C C . ASN A 1 99 ? -1.480 3.741 3.428 1.00 78.44 99 ASN A C 1
ATOM 800 O O . ASN A 1 99 ? -2.703 3.679 3.536 1.00 78.44 99 ASN A O 1
ATOM 804 N N . VAL A 1 100 ? -0.680 2.954 4.154 1.00 78.88 100 VAL A N 1
ATOM 805 C CA . VAL A 1 100 ? -1.226 1.990 5.130 1.00 78.88 100 VAL A CA 1
ATOM 806 C C . VAL A 1 100 ? -1.997 2.711 6.239 1.00 78.88 100 VAL A C 1
ATOM 808 O O . VAL A 1 100 ? -3.126 2.333 6.546 1.00 78.88 100 VAL A O 1
ATOM 811 N N . LEU A 1 101 ? -1.451 3.802 6.785 1.00 77.75 101 LEU A N 1
ATOM 812 C CA . LEU A 1 101 ? -2.110 4.595 7.832 1.00 77.75 101 LEU A CA 1
ATOM 813 C C . LEU A 1 101 ? -3.448 5.192 7.362 1.00 77.75 101 LEU A C 1
ATOM 815 O O . LEU A 1 101 ? -4.417 5.231 8.119 1.00 77.75 101 LEU A O 1
ATOM 819 N N . LYS A 1 102 ? -3.563 5.596 6.091 1.00 77.31 102 LYS A N 1
ATOM 820 C CA . LYS A 1 102 ? -4.849 6.035 5.520 1.00 77.31 102 LYS A CA 1
ATOM 821 C C . LYS A 1 102 ? -5.901 4.925 5.505 1.00 77.31 102 LYS A C 1
ATOM 823 O O . LYS A 1 102 ? -7.073 5.220 5.721 1.00 77.31 102 LYS A O 1
ATOM 828 N N . ALA A 1 103 ? -5.515 3.663 5.304 1.00 76.75 103 ALA A N 1
ATOM 829 C CA . ALA A 1 103 ? -6.460 2.547 5.391 1.00 76.75 103 ALA A CA 1
ATOM 830 C C . ALA A 1 103 ? -7.048 2.422 6.811 1.00 76.75 103 ALA A C 1
ATOM 832 O O . ALA A 1 103 ? -8.243 2.164 6.975 1.00 76.75 103 ALA A O 1
ATOM 833 N N . TYR A 1 104 ? -6.237 2.705 7.831 1.00 71.81 104 TYR A N 1
ATOM 834 C CA . TYR A 1 104 ? -6.660 2.752 9.229 1.00 71.81 104 TYR A CA 1
ATOM 835 C C . TYR A 1 104 ? -7.516 3.974 9.586 1.00 71.81 104 TYR A C 1
ATOM 837 O O . TYR A 1 104 ? -8.381 3.854 10.444 1.00 71.81 104 TYR A O 1
ATOM 845 N N . ALA A 1 105 ? -7.390 5.113 8.895 1.00 69.50 105 ALA A N 1
ATOM 846 C CA . ALA A 1 105 ? -8.261 6.278 9.125 1.00 69.50 105 ALA A CA 1
ATOM 847 C C . ALA A 1 105 ? -9.760 5.968 8.918 1.00 69.50 105 ALA A C 1
ATOM 849 O O . ALA A 1 105 ? -10.633 6.686 9.402 1.00 69.50 105 ALA A O 1
ATOM 850 N N . SER A 1 106 ? -10.070 4.881 8.206 1.00 62.66 106 SER A N 1
ATOM 851 C CA . SER A 1 106 ? -11.434 4.421 7.959 1.00 62.66 106 SER A CA 1
ATOM 852 C C . SER A 1 106 ? -11.941 3.373 8.971 1.00 62.66 106 SER A C 1
ATOM 854 O O . SER A 1 106 ? -13.144 3.091 8.996 1.00 62.66 106 SER A O 1
ATOM 856 N N . VAL A 1 107 ? -11.080 2.815 9.834 1.00 63.09 107 VAL A N 1
ATOM 857 C CA . VAL A 1 107 ? -11.395 1.719 10.771 1.00 63.09 107 VAL A CA 1
ATOM 858 C C . VAL A 1 107 ? -11.074 2.149 12.211 1.00 63.09 107 VAL A C 1
ATOM 860 O O . VAL A 1 107 ? -9.938 2.521 12.475 1.00 63.09 107 VAL A O 1
ATOM 863 N N . PRO A 1 108 ? -12.012 2.061 13.174 1.00 64.12 108 PRO A N 1
ATOM 864 C CA . PRO A 1 108 ? -11.760 2.432 14.571 1.00 64.12 108 PRO A CA 1
ATOM 865 C C . PRO A 1 108 ? -10.974 1.345 15.336 1.00 64.12 108 PRO A C 1
ATOM 867 O O . PRO A 1 108 ? -11.313 1.010 16.465 1.00 64.12 108 PRO A O 1
ATOM 870 N N . ASP A 1 109 ? -9.956 0.751 14.711 1.00 75.06 109 ASP A N 1
ATOM 871 C CA . ASP A 1 109 ? -9.083 -0.263 15.315 1.00 75.06 109 ASP A CA 1
ATOM 872 C C . ASP A 1 109 ? -7.732 0.381 15.651 1.00 75.06 109 ASP A C 1
ATOM 874 O O . ASP A 1 109 ? -6.763 0.313 14.888 1.00 75.06 109 ASP A O 1
ATOM 878 N N . VAL A 1 110 ? -7.734 1.096 16.778 1.00 71.62 110 VAL A N 1
ATOM 879 C CA . VAL A 1 110 ? -6.603 1.892 17.276 1.00 71.62 110 VAL A CA 1
ATOM 880 C C . VAL A 1 110 ? -5.447 0.995 17.719 1.00 71.62 110 VAL A C 1
ATOM 882 O O . VAL A 1 110 ? -4.295 1.308 17.441 1.00 71.62 110 VAL A O 1
ATOM 885 N N . GLU A 1 111 ? -5.733 -0.162 18.318 1.00 79.81 111 GLU A N 1
ATOM 886 C CA . GLU A 1 111 ? -4.701 -1.091 18.793 1.00 79.81 111 GLU A CA 1
ATOM 887 C C . GLU A 1 111 ? -3.857 -1.642 17.631 1.00 79.81 111 GLU A C 1
ATOM 889 O O . GLU A 1 111 ? -2.623 -1.650 17.679 1.00 79.81 111 GLU A O 1
ATOM 894 N N . ALA A 1 112 ? -4.503 -2.070 16.542 1.00 78.50 112 ALA A N 1
ATOM 895 C CA . ALA A 1 112 ? -3.785 -2.547 15.365 1.00 78.50 112 ALA A CA 1
ATOM 896 C C . ALA A 1 112 ? -2.969 -1.428 14.689 1.00 78.50 112 ALA A C 1
ATOM 898 O O . ALA A 1 112 ? -1.849 -1.677 14.231 1.00 78.50 112 ALA A O 1
ATOM 899 N N . MET A 1 113 ? -3.495 -0.199 14.684 1.00 81.06 113 MET A N 1
ATOM 900 C CA . MET A 1 113 ? -2.797 0.988 14.187 1.00 81.06 113 MET A CA 1
ATOM 901 C C . MET A 1 113 ? -1.531 1.278 15.001 1.00 81.06 113 MET A C 1
ATOM 903 O O . MET A 1 113 ? -0.452 1.418 14.429 1.00 81.06 113 MET A O 1
ATOM 907 N N . GLU A 1 114 ? -1.630 1.313 16.330 1.00 75.94 114 GLU A N 1
ATOM 908 C CA . GLU A 1 114 ? -0.492 1.535 17.232 1.00 75.94 114 GLU A CA 1
ATOM 909 C C . GLU A 1 114 ? 0.577 0.452 17.076 1.00 75.94 114 GLU A C 1
ATOM 911 O O . GLU A 1 114 ? 1.772 0.744 17.010 1.00 75.94 114 GLU A O 1
ATOM 916 N N . LYS A 1 115 ? 0.164 -0.810 16.919 1.00 83.12 115 LYS A N 1
ATOM 917 C CA . LYS A 1 115 ? 1.089 -1.912 16.636 1.00 83.12 115 LYS A CA 1
ATOM 918 C C . LYS A 1 115 ? 1.793 -1.752 15.286 1.00 83.12 115 LYS A C 1
ATOM 920 O O . LYS A 1 115 ? 2.961 -2.123 15.164 1.00 83.12 115 LYS A O 1
ATOM 925 N N . PHE A 1 116 ? 1.111 -1.228 14.266 1.00 81.62 116 PHE A N 1
ATOM 926 C CA . PHE A 1 116 ? 1.734 -0.898 12.983 1.00 81.62 116 PHE A CA 1
ATOM 927 C C . PHE A 1 116 ? 2.720 0.270 13.116 1.00 81.62 116 PHE A C 1
ATOM 929 O O . PHE A 1 116 ? 3.853 0.138 12.658 1.00 81.62 116 PHE A O 1
ATOM 936 N N . LEU A 1 117 ? 2.331 1.345 13.807 1.00 76.69 117 LEU A N 1
ATOM 937 C CA . LEU A 1 117 ? 3.175 2.512 14.089 1.00 76.69 117 LEU A CA 1
ATOM 938 C C . LEU A 1 117 ? 4.465 2.125 14.824 1.00 76.69 117 LEU A C 1
ATOM 940 O O . LEU A 1 117 ? 5.548 2.530 14.415 1.00 76.69 117 LEU A O 1
ATOM 944 N N . LYS A 1 118 ? 4.368 1.266 15.842 1.00 78.81 118 LYS A N 1
ATOM 945 C CA . LYS A 1 118 ? 5.536 0.771 16.577 1.00 78.81 118 LYS A CA 1
ATOM 946 C C . LYS A 1 118 ? 6.503 -0.018 15.688 1.00 78.81 118 LYS A C 1
ATOM 948 O O . LYS A 1 118 ? 7.711 0.142 15.796 1.00 78.81 118 LYS A O 1
ATOM 953 N N . ARG A 1 119 ? 5.984 -0.842 14.767 1.00 77.56 119 ARG A N 1
ATOM 954 C CA . ARG A 1 119 ? 6.833 -1.577 13.809 1.00 77.56 119 ARG A CA 1
ATOM 955 C C . ARG A 1 119 ? 7.596 -0.639 12.878 1.00 77.56 119 ARG A C 1
ATOM 957 O O . ARG A 1 119 ? 8.773 -0.863 12.637 1.00 77.56 119 ARG A O 1
ATOM 964 N N . ILE A 1 120 ? 6.945 0.403 12.360 1.00 74.44 120 ILE A N 1
ATOM 965 C CA . ILE A 1 120 ? 7.623 1.356 11.469 1.00 74.44 120 ILE A CA 1
ATOM 966 C C . ILE A 1 120 ? 8.552 2.311 12.229 1.00 74.44 120 ILE A C 1
ATOM 968 O O . ILE A 1 120 ? 9.507 2.808 11.641 1.00 74.44 120 ILE A O 1
ATOM 972 N N . GLU A 1 121 ? 8.323 2.552 13.521 1.00 69.75 121 GLU A N 1
ATOM 973 C CA . GLU A 1 121 ? 9.239 3.298 14.394 1.00 69.75 121 GLU A CA 1
ATOM 974 C C . GLU A 1 121 ? 10.587 2.581 14.549 1.00 69.75 121 GLU A C 1
ATOM 976 O O . GLU A 1 121 ? 11.630 3.217 14.387 1.00 69.75 121 GLU A O 1
ATOM 981 N N . ASP A 1 122 ? 10.571 1.257 14.727 1.00 67.31 122 ASP A N 1
ATOM 982 C CA . ASP A 1 122 ? 11.788 0.434 14.762 1.00 67.31 122 ASP A CA 1
ATOM 983 C C . ASP A 1 122 ? 12.538 0.428 13.405 1.00 67.31 122 ASP A C 1
ATOM 985 O O . ASP A 1 122 ? 13.753 0.226 13.357 1.00 67.31 122 ASP A O 1
ATOM 989 N N . GLU A 1 123 ? 11.838 0.677 12.290 1.00 64.56 123 GLU A N 1
ATOM 990 C CA . GLU A 1 123 ? 12.387 0.622 10.923 1.0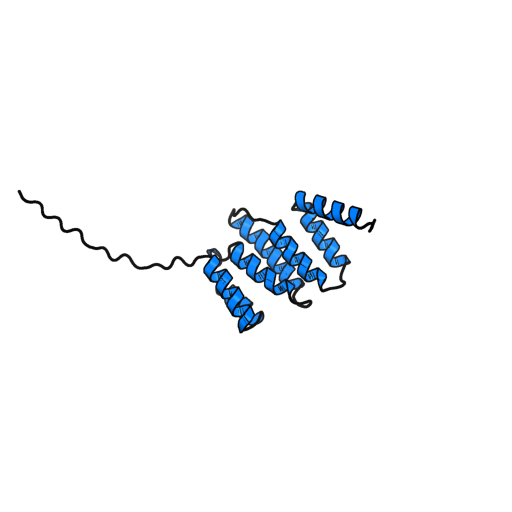0 64.56 123 GLU A CA 1
ATOM 991 C C . GLU A 1 123 ? 12.752 1.995 10.317 1.00 64.56 123 GLU A C 1
ATOM 993 O O . GLU A 1 123 ? 13.582 2.066 9.402 1.00 64.56 123 GLU A O 1
ATOM 998 N N . THR A 1 124 ? 12.131 3.085 10.783 1.00 61.97 124 THR A N 1
ATOM 999 C CA . THR A 1 124 ? 12.243 4.445 10.220 1.00 61.97 124 THR A CA 1
ATOM 1000 C C . THR A 1 124 ? 12.184 5.530 11.300 1.00 61.97 124 THR A C 1
ATOM 1002 O O . THR A 1 124 ? 11.141 6.106 11.606 1.00 61.97 124 THR A O 1
ATOM 1005 N N . THR A 1 125 ? 13.358 5.893 11.816 1.00 56.78 125 THR A N 1
ATOM 1006 C CA . THR A 1 125 ? 13.554 6.903 12.873 1.00 56.78 125 THR A CA 1
ATOM 1007 C C . THR A 1 125 ? 12.938 8.288 12.576 1.00 56.78 125 THR A C 1
ATOM 1009 O O . THR A 1 125 ? 12.367 8.886 13.488 1.00 56.78 125 THR A O 1
ATOM 1012 N N . PRO A 1 126 ? 12.998 8.832 11.338 1.00 64.12 126 PRO A N 1
ATOM 1013 C CA . PRO A 1 126 ? 12.436 10.157 11.041 1.00 64.12 126 PRO A CA 1
ATOM 1014 C C . PRO A 1 126 ? 10.905 10.239 11.145 1.00 64.12 126 PRO A C 1
ATOM 1016 O O . PRO A 1 126 ? 10.374 11.281 11.526 1.00 64.12 126 PRO A O 1
ATOM 1019 N N . PHE A 1 127 ? 10.189 9.154 10.826 1.00 61.88 127 PHE A N 1
ATOM 1020 C CA . PHE A 1 127 ? 8.725 9.113 10.884 1.00 61.88 127 PHE A CA 1
ATOM 1021 C C . PHE A 1 127 ? 8.219 9.121 12.335 1.00 61.88 127 PHE A C 1
ATOM 1023 O O . PHE A 1 127 ? 7.293 9.863 12.668 1.00 61.88 127 PHE A O 1
ATOM 1030 N N . ALA A 1 128 ? 8.875 8.352 13.209 1.00 59.72 128 ALA A N 1
ATOM 1031 C CA . ALA A 1 128 ? 8.539 8.264 14.627 1.00 59.72 128 ALA A CA 1
ATOM 1032 C C . ALA A 1 128 ? 8.569 9.634 15.325 1.00 59.72 128 ALA A C 1
ATOM 1034 O O . ALA A 1 128 ? 7.621 10.008 16.014 1.00 59.72 128 ALA A O 1
ATOM 1035 N N . LEU A 1 129 ? 9.616 10.430 15.073 1.00 60.50 129 LEU A N 1
ATOM 1036 C CA . LEU A 1 129 ? 9.760 11.771 15.649 1.00 60.50 129 LEU A CA 1
ATOM 1037 C C . LEU A 1 129 ? 8.635 12.721 15.208 1.00 60.50 129 LEU A C 1
ATOM 1039 O O . LEU A 1 129 ? 8.087 13.457 16.031 1.00 60.50 129 LEU A O 1
ATOM 1043 N N . ALA A 1 130 ? 8.259 12.694 13.926 1.00 66.81 130 ALA A N 1
ATOM 1044 C CA . ALA A 1 130 ? 7.190 13.540 13.395 1.00 66.81 130 ALA A CA 1
ATOM 1045 C C . ALA A 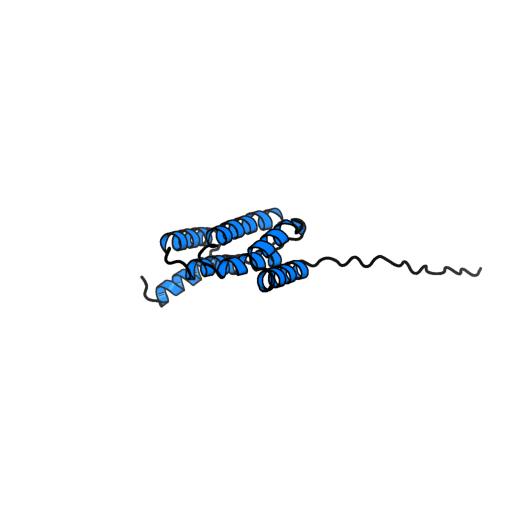1 130 ? 5.814 13.166 13.977 1.00 66.81 130 ALA A C 1
ATOM 1047 O O . ALA A 1 130 ? 5.040 14.048 14.354 1.00 66.81 130 ALA A O 1
ATOM 1048 N N . TRP A 1 131 ? 5.529 11.867 14.106 1.00 66.38 131 TRP A N 1
ATOM 1049 C CA . TRP A 1 131 ? 4.288 11.358 14.693 1.00 66.38 131 TRP A CA 1
ATOM 1050 C C . TRP A 1 131 ? 4.152 11.706 16.184 1.00 66.38 131 TRP A C 1
ATOM 1052 O O . TRP A 1 131 ? 3.135 12.271 16.586 1.00 66.38 131 TRP A O 1
ATOM 1062 N N . GLN A 1 132 ? 5.191 11.458 16.989 1.00 64.31 132 GLN A N 1
ATOM 1063 C CA . GLN A 1 132 ? 5.207 11.781 18.426 1.00 64.31 132 GLN A CA 1
ATOM 1064 C C . GLN A 1 132 ? 5.016 13.278 18.691 1.00 64.31 132 GLN A C 1
ATOM 1066 O O . GLN A 1 132 ? 4.287 13.685 19.602 1.00 64.31 132 GLN A O 1
ATOM 1071 N N . THR A 1 133 ? 5.624 14.110 17.843 1.00 72.38 133 THR A N 1
ATOM 1072 C CA . THR A 1 133 ? 5.426 15.562 17.886 1.00 72.38 133 THR A CA 1
ATOM 1073 C C . THR A 1 133 ? 3.968 15.918 17.579 1.00 72.38 133 THR A C 1
ATOM 1075 O O . THR A 1 133 ? 3.386 16.754 18.262 1.00 72.38 133 THR A O 1
ATOM 1078 N N . GLY A 1 134 ? 3.341 15.253 16.604 1.00 72.31 134 GLY A N 1
ATOM 1079 C CA . GLY A 1 134 ? 1.925 15.432 16.274 1.00 72.31 134 GLY A CA 1
ATOM 1080 C C . GLY A 1 134 ? 0.973 15.073 17.419 1.00 72.31 134 GLY A C 1
ATOM 1081 O O . GLY A 1 134 ? 0.080 15.861 17.723 1.00 72.31 134 GLY A O 1
ATOM 1082 N N . ILE A 1 135 ? 1.184 13.934 18.090 1.00 72.75 135 ILE A N 1
ATOM 1083 C CA . ILE A 1 135 ? 0.378 13.537 19.260 1.00 72.75 135 ILE A CA 1
ATOM 1084 C C . ILE A 1 135 ? 0.539 14.563 20.392 1.00 72.75 135 ILE A C 1
ATOM 1086 O O . ILE A 1 135 ? -0.461 15.023 20.947 1.00 72.75 135 ILE A O 1
ATOM 1090 N N . SER A 1 136 ? 1.778 14.978 20.681 1.00 68.81 136 SER A N 1
ATOM 1091 C CA . SER A 1 136 ? 2.072 16.007 21.690 1.00 68.81 136 SER A CA 1
ATOM 1092 C C . SER A 1 136 ? 1.382 17.342 21.376 1.00 68.81 136 SER A C 1
ATOM 1094 O O . SER A 1 136 ? 0.797 17.960 22.261 1.00 68.81 136 SER A O 1
ATOM 1096 N N . MET A 1 137 ? 1.399 17.781 20.111 1.00 71.75 137 MET A N 1
ATOM 1097 C CA . MET A 1 137 ? 0.732 19.018 19.679 1.00 71.75 137 MET A CA 1
ATOM 1098 C C . MET A 1 137 ? -0.799 18.920 19.705 1.00 71.75 137 MET A C 1
ATOM 1100 O O . MET A 1 137 ? -1.467 19.933 19.899 1.00 71.75 137 MET A O 1
ATOM 1104 N N . ALA A 1 138 ? -1.360 17.724 19.515 1.00 70.44 138 ALA A N 1
ATOM 1105 C CA . ALA A 1 138 ? -2.799 17.478 19.583 1.00 70.44 138 ALA A CA 1
ATOM 1106 C C . ALA A 1 138 ? -3.334 17.359 21.025 1.00 70.44 138 ALA A C 1
ATOM 1108 O O . ALA A 1 138 ? -4.548 17.299 21.209 1.00 70.44 138 ALA A O 1
ATOM 1109 N N . GLY A 1 139 ? -2.457 17.330 22.038 1.00 59.38 139 GLY A N 1
ATOM 1110 C CA . GLY A 1 139 ? -2.844 17.229 23.449 1.00 59.38 139 GLY A CA 1
ATOM 1111 C C . GLY A 1 139 ? -3.439 15.871 23.833 1.00 59.38 139 GLY A C 1
ATOM 1112 O O . GLY A 1 139 ? -4.287 15.804 24.717 1.00 59.38 139 GLY A O 1
ATOM 1113 N N . LEU A 1 140 ? -3.041 14.801 23.139 1.00 56.22 140 LEU A N 1
ATOM 1114 C CA . LEU A 1 140 ? -3.543 13.436 23.353 1.00 56.22 140 LEU A CA 1
ATOM 1115 C C . LEU A 1 140 ? -2.667 12.604 24.316 1.00 56.22 140 LEU A C 1
ATOM 1117 O O . LEU A 1 140 ? -2.776 11.379 24.323 1.00 56.22 140 LEU A O 1
ATOM 1121 N N . ILE A 1 141 ? -1.808 13.256 25.111 1.00 53.00 141 ILE A N 1
ATOM 1122 C CA . ILE A 1 141 ? -0.930 12.644 26.128 1.00 53.00 141 ILE A CA 1
ATOM 1123 C C . ILE A 1 141 ? -1.123 13.363 27.460 1.00 53.00 141 ILE A C 1
ATOM 1125 O O . ILE A 1 141 ? -1.167 14.615 27.431 1.00 53.00 141 ILE A O 1
#

InterPro domains:
  IPR011990 Tetratricopeptide-like helical domain superfamily [G3DSA:1.25.40.10] (8-138)

Foldseek 3Di:
DDDDDDDDPPPPDPPPPPALVNLLVVLVVCCVPPNLVRSVVSLVVDDLVSCAPSNLLSNLLRLLVDLVSLVVLVVSLVVNVVSCVVVVHDDDNVSSLVSSVSSCVVPPPVVVSVVSLVVVCVVPVVVVVVVVVVCVVVVVD

Secondary structure (DSSP, 8-state):
-------------------HHHHHHHHHHHHHHH-HHHHHHHHHHS-GGG--HHHHHHHHHHHTT-GGGHHHHHHHHHHHHHHHHHTT----HHHHHHHHHHHHTTS--HHHHHHHHHHHHHH-HHHHHHHHHHHHHHT--

pLDDT: mean 73.56, std 15.6, range [35.81, 95.5]

Organism: Brassica carinata (NCBI:txid52824)

Sequence (141 aa):
MKGNCGRRVDNKTRGVRANSEDFASRLYLIEIHSGLSEAEKFFKTIPENMKDDLVYTALLSFYTKSKKTRHDAEATYQKIGRKLEENRVVHDKNLTSNNVLKAYASVPDVEAMEKFLKRIEDETTPFALAWQTGISMAGLI

Radius of gyration: 21.64 Å; chains: 1; bounding box: 53×30×82 Å